Protein AF-A0A7C2N2K1-F1 (afdb_monomer)

pLDDT: mean 86.46, std 9.84, range [36.59, 96.94]

Foldseek 3Di:
DAQPDLLDAFKKFKWAKDDPVDGDIDMKGQHDADPVGWRFICADPNFHGWTWHQDPVRFIWIQGPVGIDTPDDPQKDKDFDQDWDDFLQGIAGGWIWIKRDDPPAKMKIFIAGPQRGTQKIWIQHPVGIMIIGTNWIQGPNAITVGPDD

Nearest PDB structures (foldseek):
  4ki3-assembly3_G  TM=4.274E-01  e=1.185E-02  Yersinia pestis biovar Medievalis str. Harbin 35
  6ntr-assembly4_D  TM=4.336E-01  e=5.293E-01  Brucella abortus
  6y2r-assembly1_A  TM=2.646E-01  e=7.619E-01  Escherichia coli K-12
  8fjp-assembly1_A  TM=2.114E-01  e=4.243E+00  Aedes aegypti
  6fg9-assembly1_B  TM=1.606E-01  e=3.824E+00  Mus musculus

Mean predicted aligned error: 5.51 Å

Structure (mmCIF, N/CA/C/O backbone):
data_AF-A0A7C2N2K1-F1
#
_entry.id   AF-A0A7C2N2K1-F1
#
loop_
_atom_site.group_PDB
_atom_site.id
_atom_site.type_symbol
_atom_site.label_atom_id
_atom_site.label_alt_id
_atom_site.label_comp_id
_atom_site.label_asym_id
_atom_site.label_entity_id
_atom_site.label_seq_id
_atom_site.pdbx_PDB_ins_code
_atom_site.Cartn_x
_atom_site.Cartn_y
_atom_site.Cartn_z
_atom_site.occupancy
_atom_site.B_iso_or_equiv
_atom_site.auth_seq_id
_atom_site.auth_comp_id
_atom_site.auth_asym_id
_atom_site.auth_atom_id
_atom_site.pdbx_PDB_model_num
ATOM 1 N N . MET A 1 1 ? -6.846 -15.961 -4.058 1.00 50.41 1 MET A N 1
ATOM 2 C CA . MET A 1 1 ? -6.454 -14.762 -4.829 1.00 50.41 1 MET A CA 1
ATOM 3 C C . MET A 1 1 ? -5.415 -14.042 -3.991 1.00 50.41 1 MET A C 1
ATOM 5 O O . MET A 1 1 ? -5.723 -13.729 -2.853 1.00 50.41 1 MET A O 1
ATOM 9 N N . THR A 1 2 ? -4.180 -13.902 -4.473 1.00 55.38 2 THR A N 1
ATOM 10 C CA . THR A 1 2 ? -3.055 -13.464 -3.627 1.00 55.38 2 THR A CA 1
ATOM 11 C C . THR A 1 2 ? -2.699 -12.023 -3.944 1.00 55.38 2 THR A C 1
ATOM 13 O O . THR A 1 2 ? -2.388 -11.696 -5.090 1.00 55.38 2 THR A O 1
ATOM 16 N N . LEU A 1 3 ? -2.736 -11.164 -2.928 1.00 62.59 3 LEU A N 1
ATOM 17 C CA . LEU A 1 3 ? -2.255 -9.798 -3.050 1.00 62.59 3 LEU A CA 1
ATOM 18 C C . LEU A 1 3 ? -0.722 -9.844 -3.107 1.00 62.59 3 LEU A C 1
ATOM 20 O O . LEU A 1 3 ? -0.058 -10.149 -2.118 1.00 62.59 3 LEU A O 1
ATOM 24 N N . PHE A 1 4 ? -0.140 -9.588 -4.277 1.00 64.88 4 PHE A N 1
ATOM 25 C CA . PHE A 1 4 ? 1.315 -9.521 -4.416 1.00 64.88 4 PHE A CA 1
ATOM 26 C C . PHE A 1 4 ? 1.806 -8.143 -3.976 1.00 64.88 4 PHE A C 1
ATOM 28 O O . PHE A 1 4 ? 2.030 -7.256 -4.801 1.00 64.88 4 PHE A O 1
ATOM 35 N N . LEU A 1 5 ? 1.971 -7.962 -2.666 1.00 80.56 5 LEU A N 1
ATOM 36 C CA . LEU A 1 5 ? 2.675 -6.802 -2.131 1.00 80.56 5 LEU A CA 1
ATOM 37 C C . LEU A 1 5 ? 4.179 -6.975 -2.373 1.00 80.56 5 LEU A C 1
ATOM 39 O O . LEU A 1 5 ? 4.750 -7.985 -1.954 1.00 80.56 5 LEU A O 1
ATOM 43 N N . PRO A 1 6 ? 4.852 -6.022 -3.038 1.00 87.56 6 PRO A N 1
ATOM 44 C CA . PRO A 1 6 ? 6.290 -6.102 -3.216 1.00 87.56 6 PRO A CA 1
ATOM 45 C C . PRO A 1 6 ? 6.965 -5.667 -1.913 1.00 87.56 6 PRO A C 1
ATOM 47 O O . PRO A 1 6 ? 7.289 -4.499 -1.715 1.00 87.56 6 PRO A O 1
ATOM 50 N N . LEU A 1 7 ? 7.142 -6.622 -1.002 1.00 89.44 7 LEU A N 1
ATOM 51 C CA . LEU A 1 7 ? 7.638 -6.400 0.355 1.00 89.44 7 LEU A CA 1
ATOM 52 C C . LEU A 1 7 ? 9.176 -6.495 0.472 1.00 89.44 7 LEU A C 1
ATOM 54 O O . LEU A 1 7 ? 9.710 -6.789 1.536 1.00 89.44 7 LEU A O 1
ATOM 58 N N . ASP A 1 8 ? 9.919 -6.247 -0.602 1.00 90.69 8 ASP A N 1
ATOM 59 C CA . ASP A 1 8 ? 11.382 -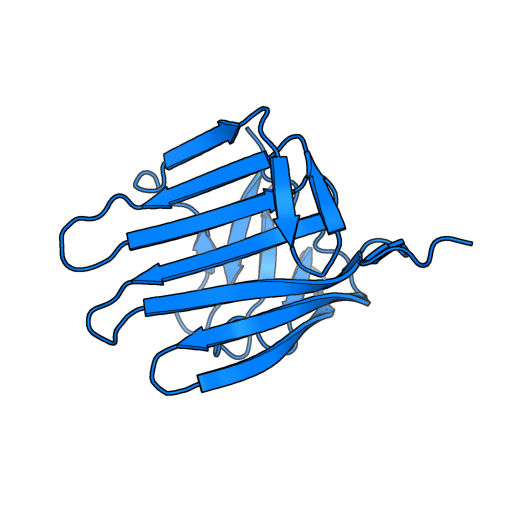6.334 -0.591 1.00 90.69 8 ASP A CA 1
ATOM 60 C C . ASP A 1 8 ? 12.047 -5.111 0.069 1.00 90.69 8 ASP A C 1
ATOM 62 O O . ASP A 1 8 ? 11.564 -3.978 -0.027 1.00 90.69 8 ASP A O 1
ATOM 66 N N . LYS A 1 9 ? 13.210 -5.320 0.704 1.00 91.12 9 LYS A N 1
ATOM 67 C CA . LYS A 1 9 ? 14.016 -4.229 1.276 1.00 91.12 9 LYS A CA 1
ATOM 68 C C . LYS A 1 9 ? 14.390 -3.210 0.202 1.00 91.12 9 LYS A C 1
ATOM 70 O O . LYS A 1 9 ? 14.848 -3.569 -0.880 1.00 91.12 9 LYS A O 1
ATOM 75 N N . GLY A 1 10 ? 14.290 -1.931 0.555 1.00 90.00 10 GLY A N 1
ATOM 76 C CA . GLY A 1 10 ? 14.616 -0.820 -0.336 1.00 90.00 10 GLY A CA 1
ATOM 77 C C . GLY A 1 10 ? 13.462 -0.394 -1.239 1.00 90.00 10 GLY A C 1
ATOM 78 O O . GLY A 1 10 ? 13.628 0.586 -1.970 1.00 90.00 10 GLY A O 1
ATOM 79 N N . ASN A 1 11 ? 12.312 -1.075 -1.167 1.00 95.06 11 ASN A N 1
ATOM 80 C CA . ASN A 1 11 ? 11.084 -0.564 -1.753 1.00 95.06 11 ASN A CA 1
ATOM 81 C C . ASN A 1 11 ? 10.557 0.615 -0.926 1.00 95.06 11 ASN A C 1
ATOM 83 O O . ASN A 1 11 ? 10.636 0.613 0.308 1.00 95.06 11 ASN A O 1
ATOM 87 N N . SER A 1 12 ? 10.024 1.622 -1.610 1.00 95.19 12 SER A N 1
ATOM 88 C CA . SER A 1 12 ? 9.439 2.803 -0.990 1.00 95.19 12 SER A CA 1
ATOM 89 C C . SER A 1 12 ? 8.276 3.355 -1.801 1.00 95.19 12 SER A C 1
ATOM 91 O O . SER A 1 12 ? 8.226 3.229 -3.025 1.00 95.19 12 SER A O 1
ATOM 93 N N . TRP A 1 13 ? 7.352 4.003 -1.101 1.00 95.94 13 TRP A N 1
ATOM 94 C CA . TRP A 1 13 ? 6.183 4.651 -1.678 1.00 95.94 13 TRP A CA 1
ATOM 95 C C . TRP A 1 13 ? 6.010 6.024 -1.052 1.00 95.94 13 TRP A C 1
ATOM 97 O O . TRP A 1 13 ? 6.001 6.156 0.173 1.00 95.94 13 TRP A O 1
ATOM 107 N N . THR A 1 14 ? 5.857 7.035 -1.896 1.00 96.00 14 THR A N 1
ATOM 108 C CA . THR A 1 14 ? 5.562 8.409 -1.511 1.00 96.00 14 THR A CA 1
ATOM 109 C C . THR A 1 14 ? 4.138 8.741 -1.925 1.00 96.00 14 THR A C 1
ATOM 111 O O . THR A 1 14 ? 3.808 8.709 -3.112 1.00 96.00 14 THR A O 1
ATOM 114 N N . TYR A 1 15 ? 3.307 9.098 -0.955 1.00 96.06 15 TYR A N 1
ATOM 115 C CA . TYR A 1 15 ? 1.903 9.437 -1.150 1.00 96.06 15 TYR A CA 1
ATOM 116 C C . TYR A 1 15 ? 1.664 10.913 -0.884 1.00 96.06 15 TYR A C 1
ATOM 118 O O . TYR A 1 15 ? 2.187 11.462 0.084 1.00 96.06 15 TYR A O 1
ATOM 126 N N . ARG A 1 16 ? 0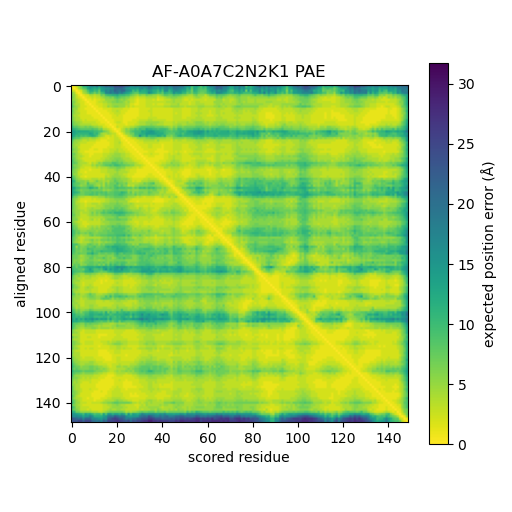.802 11.527 -1.691 1.00 95.81 16 ARG A N 1
ATOM 127 C CA . ARG A 1 16 ? 0.128 12.769 -1.330 1.00 95.81 16 ARG A CA 1
ATOM 128 C C . ARG A 1 16 ? -0.984 12.431 -0.353 1.00 95.81 16 ARG A C 1
ATOM 130 O O . ARG A 1 16 ? -1.834 11.604 -0.673 1.00 95.81 16 ARG A O 1
ATOM 137 N N . VAL A 1 17 ? -0.958 13.076 0.800 1.00 94.44 17 VAL A N 1
ATOM 138 C CA . VAL A 1 17 ? -1.947 12.950 1.865 1.00 94.44 17 VAL A CA 1
ATOM 139 C C . VAL A 1 17 ? -2.899 14.129 1.787 1.00 94.44 17 VAL A C 1
ATOM 141 O O . VAL A 1 17 ? -2.446 15.273 1.753 1.00 94.44 17 VAL A O 1
ATOM 144 N N . GLU A 1 18 ? -4.194 13.845 1.769 1.00 94.56 18 GLU A N 1
ATOM 145 C CA . GLU A 1 18 ? -5.262 14.841 1.756 1.00 94.56 18 GLU A CA 1
ATOM 146 C C . GLU A 1 18 ? -6.265 14.517 2.871 1.00 94.56 18 GLU A C 1
ATOM 148 O O . GLU A 1 18 ? -6.950 13.493 2.834 1.00 94.56 18 GLU A O 1
ATOM 153 N N . SER A 1 19 ? -6.346 15.389 3.873 1.00 90.94 19 SER A N 1
ATOM 154 C CA . SER A 1 19 ? -7.388 15.411 4.905 1.00 90.94 19 SER A CA 1
ATOM 155 C C . SER A 1 19 ? -7.733 16.856 5.279 1.00 90.94 19 SER A C 1
ATOM 157 O O . SER A 1 19 ? -7.103 17.791 4.783 1.00 90.94 19 SER A O 1
ATOM 159 N N . SER A 1 20 ? -8.716 17.057 6.164 1.00 86.88 20 SER A N 1
ATOM 160 C CA . SER A 1 20 ? -9.071 18.398 6.661 1.00 86.88 20 SER A CA 1
ATOM 161 C C . SER A 1 20 ? -7.896 19.130 7.315 1.00 86.88 20 SER A C 1
ATOM 163 O O . SER A 1 20 ? -7.797 20.349 7.209 1.00 86.88 20 SER A O 1
ATOM 165 N N . ASP A 1 21 ? -6.993 18.377 7.947 1.00 81.81 21 ASP A N 1
ATOM 166 C CA . ASP A 1 21 ? -5.954 18.923 8.826 1.00 81.81 21 ASP A CA 1
ATOM 167 C C . ASP A 1 21 ? -4.543 18.713 8.262 1.00 81.81 21 ASP A C 1
ATOM 169 O O . ASP A 1 21 ? -3.554 19.167 8.843 1.00 81.81 21 ASP A O 1
ATOM 173 N N . LYS A 1 22 ? -4.419 17.980 7.150 1.00 80.75 22 LYS A N 1
ATOM 174 C CA . LYS A 1 22 ? -3.130 17.593 6.590 1.00 80.75 22 LYS A CA 1
ATOM 175 C C . LYS A 1 22 ? -3.162 17.558 5.073 1.00 80.75 22 LYS A C 1
ATOM 177 O O . LYS A 1 22 ? -3.873 16.766 4.461 1.00 80.75 22 LYS A O 1
ATOM 182 N N . LEU A 1 23 ? -2.288 18.372 4.494 1.00 88.00 23 LEU A N 1
ATOM 183 C CA . LEU A 1 23 ? -1.936 18.336 3.086 1.00 88.00 23 LEU A CA 1
ATOM 184 C C . LEU A 1 23 ? -0.414 18.245 2.975 1.00 88.00 23 LEU A C 1
ATOM 186 O O . LEU A 1 23 ? 0.299 19.089 3.517 1.00 88.00 23 LEU A O 1
ATOM 190 N N . GLY A 1 24 ? 0.098 17.215 2.307 1.00 92.31 24 GLY A N 1
ATOM 191 C CA . GLY A 1 24 ? 1.542 17.045 2.143 1.00 92.31 24 GLY A CA 1
ATOM 192 C C . GLY A 1 24 ? 1.932 15.708 1.533 1.00 92.31 24 GLY A C 1
ATOM 193 O O . GLY A 1 24 ? 1.073 14.942 1.109 1.00 92.31 24 GLY A O 1
ATOM 194 N N . GLU A 1 25 ? 3.231 15.426 1.492 1.00 94.06 25 GLU A N 1
ATOM 195 C CA . GLU A 1 25 ? 3.755 14.139 1.032 1.00 94.06 25 GLU A CA 1
ATOM 196 C C . GLU A 1 25 ? 4.317 13.321 2.198 1.00 94.06 25 GLU A C 1
ATOM 198 O O . GLU A 1 25 ? 5.020 13.838 3.069 1.00 94.06 25 GLU A O 1
ATOM 203 N N . GLU A 1 26 ? 4.038 12.022 2.198 1.00 93.69 26 GLU A N 1
ATOM 204 C CA . GLU A 1 26 ? 4.597 11.059 3.141 1.00 93.69 26 GLU A CA 1
ATOM 205 C C . GLU A 1 26 ? 5.266 9.917 2.398 1.00 93.69 26 GLU A C 1
ATOM 207 O O . GLU A 1 26 ? 4.691 9.358 1.472 1.00 93.69 26 GLU A O 1
ATOM 212 N N . THR A 1 27 ? 6.478 9.558 2.825 1.00 93.69 27 THR A N 1
ATOM 213 C CA . THR A 1 27 ? 7.203 8.403 2.285 1.00 93.69 27 THR A CA 1
ATOM 214 C C . THR A 1 27 ? 7.291 7.306 3.331 1.00 93.69 27 THR A C 1
ATOM 216 O O . THR A 1 27 ? 7.677 7.581 4.473 1.00 93.69 27 THR A O 1
ATOM 219 N N . TYR A 1 28 ? 6.966 6.090 2.904 1.00 93.06 28 TYR A N 1
ATOM 220 C CA . TYR A 1 28 ? 7.069 4.855 3.673 1.00 93.06 28 TYR A CA 1
ATOM 221 C C . TYR A 1 28 ? 8.026 3.910 2.950 1.00 93.06 28 TYR A C 1
ATOM 223 O O . TYR A 1 28 ? 7.891 3.699 1.741 1.00 93.06 28 TYR A O 1
ATOM 231 N N . SER A 1 29 ? 9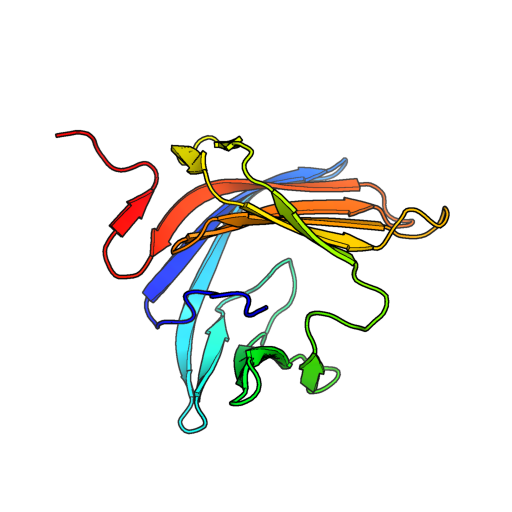.007 3.368 3.667 1.00 93.25 29 SER A N 1
ATOM 232 C CA . SER A 1 29 ? 10.080 2.551 3.093 1.00 93.25 29 SER A CA 1
ATOM 233 C C . SER A 1 29 ? 10.311 1.286 3.901 1.00 93.25 29 SER A C 1
ATOM 235 O O . SER A 1 29 ? 10.327 1.323 5.130 1.00 93.25 29 SER A O 1
ATOM 237 N N . ILE A 1 30 ? 10.582 0.181 3.210 1.00 93.38 30 ILE A N 1
ATOM 238 C CA . ILE A 1 30 ? 11.020 -1.061 3.849 1.00 93.38 30 ILE A CA 1
ATOM 239 C C . ILE A 1 30 ? 12.522 -0.959 4.105 1.00 93.38 30 ILE A C 1
ATOM 241 O O . ILE A 1 30 ? 13.338 -1.001 3.177 1.00 93.38 30 ILE A O 1
ATOM 245 N N . ILE A 1 31 ? 12.890 -0.821 5.375 1.00 92.75 31 ILE A N 1
ATOM 246 C CA . ILE A 1 31 ? 14.269 -0.566 5.807 1.00 92.75 31 ILE A CA 1
ATOM 247 C C . ILE A 1 31 ? 15.048 -1.853 6.089 1.00 92.75 31 ILE A C 1
ATOM 249 O O . ILE A 1 31 ? 16.273 -1.886 5.937 1.00 92.75 31 ILE A O 1
ATOM 253 N N . SER A 1 32 ? 14.363 -2.936 6.446 1.00 92.94 32 SER A N 1
ATOM 254 C CA . SER A 1 32 ? 14.978 -4.238 6.697 1.00 92.94 32 SER A CA 1
ATOM 255 C C . SER A 1 32 ? 13.992 -5.380 6.475 1.00 92.94 32 SER A C 1
ATOM 257 O O . SER A 1 32 ? 12.779 -5.183 6.501 1.00 92.94 32 SER A O 1
ATOM 259 N N . ILE A 1 33 ? 14.542 -6.575 6.252 1.00 93.75 33 ILE A N 1
ATOM 260 C CA . ILE A 1 33 ? 13.811 -7.838 6.361 1.00 93.75 33 ILE A CA 1
ATOM 261 C C . ILE A 1 33 ? 14.339 -8.540 7.613 1.00 93.75 33 ILE A C 1
ATOM 263 O O . ILE A 1 33 ? 15.559 -8.655 7.771 1.00 93.75 33 ILE A O 1
ATOM 267 N N . SER A 1 34 ? 13.457 -8.961 8.514 1.00 90.94 34 SER A N 1
ATOM 268 C CA . SER A 1 34 ? 13.834 -9.754 9.685 1.00 90.94 34 SER A CA 1
ATOM 269 C C . SER A 1 34 ? 14.246 -11.175 9.285 1.00 90.94 34 SER A C 1
ATOM 271 O O . SER A 1 34 ? 13.972 -11.636 8.176 1.00 90.94 34 SER A O 1
ATOM 273 N N . GLN A 1 35 ? 14.890 -11.904 10.198 1.00 88.56 35 GLN A N 1
ATOM 274 C CA . GLN A 1 35 ? 15.309 -13.290 9.940 1.00 88.56 35 GLN A CA 1
ATOM 275 C C . GLN A 1 35 ? 14.127 -14.225 9.634 1.00 88.56 35 GLN A C 1
ATOM 277 O O . GLN A 1 35 ? 14.265 -15.152 8.845 1.00 88.56 35 GLN A O 1
ATOM 282 N N . ASP A 1 36 ? 12.963 -13.958 10.222 1.00 87.38 36 ASP A N 1
ATOM 283 C CA . ASP A 1 36 ? 11.709 -14.691 10.032 1.00 87.38 36 ASP A CA 1
ATOM 284 C C . ASP A 1 36 ? 10.813 -14.107 8.915 1.00 87.38 36 ASP A C 1
ATOM 286 O O . ASP A 1 36 ? 9.630 -14.450 8.806 1.00 87.38 36 ASP A O 1
ATOM 290 N N . GLY A 1 37 ? 11.387 -13.255 8.055 1.00 89.25 37 GLY A N 1
ATOM 291 C CA . GLY A 1 37 ? 10.797 -12.833 6.784 1.00 89.25 37 GLY A CA 1
ATOM 292 C C . GLY A 1 37 ? 9.840 -11.643 6.855 1.00 89.25 37 GLY A C 1
ATOM 293 O O . GLY A 1 37 ? 9.063 -11.453 5.923 1.00 89.25 37 GLY A O 1
ATOM 294 N N . TRP A 1 38 ? 9.857 -10.850 7.928 1.00 93.62 38 TRP A N 1
ATOM 295 C CA . TRP A 1 38 ? 9.048 -9.635 8.026 1.00 93.62 38 TRP A CA 1
ATOM 296 C C . TRP A 1 38 ? 9.733 -8.440 7.393 1.00 93.62 38 TRP A C 1
ATOM 298 O O . TRP A 1 38 ? 10.873 -8.113 7.715 1.00 93.62 38 TRP A O 1
ATOM 308 N N . SER A 1 39 ? 8.988 -7.724 6.571 1.00 92.81 39 SER A N 1
ATOM 309 C CA . SER A 1 39 ? 9.402 -6.475 5.957 1.00 92.81 39 SER A CA 1
ATOM 310 C C . SER A 1 39 ? 9.077 -5.322 6.884 1.00 92.81 39 SER A C 1
ATOM 312 O O . SER A 1 39 ? 7.913 -4.968 7.066 1.00 92.81 39 SER A O 1
ATOM 314 N N . VAL A 1 40 ? 10.111 -4.764 7.502 1.00 91.69 40 VAL A N 1
ATOM 315 C CA . VAL A 1 40 ? 9.999 -3.720 8.521 1.00 91.69 40 VAL A CA 1
ATOM 316 C C . VAL A 1 40 ? 10.001 -2.353 7.854 1.00 91.69 40 VAL A C 1
ATOM 318 O O . VAL A 1 40 ? 10.918 -2.025 7.095 1.00 91.69 40 VAL A O 1
ATOM 321 N N . PHE A 1 41 ? 8.987 -1.551 8.162 1.00 91.31 41 PHE A N 1
ATOM 322 C CA . PHE A 1 41 ? 8.843 -0.191 7.659 1.00 91.31 41 PHE A CA 1
ATOM 323 C C . PHE A 1 41 ? 9.485 0.825 8.612 1.00 91.31 41 PHE A C 1
ATOM 325 O O . PHE A 1 41 ? 9.486 0.638 9.829 1.00 91.31 41 PHE A O 1
ATOM 332 N N . ASP A 1 42 ? 9.994 1.932 8.069 1.00 86.12 42 ASP A N 1
ATOM 333 C CA . ASP A 1 42 ? 10.397 3.102 8.865 1.00 86.12 42 ASP A CA 1
ATOM 334 C C . ASP A 1 42 ? 9.203 3.701 9.631 1.00 86.12 42 ASP A C 1
ATOM 336 O O . ASP A 1 42 ? 9.285 4.039 10.813 1.00 86.12 42 ASP A O 1
ATOM 340 N N . ARG A 1 43 ? 8.076 3.806 8.933 1.00 82.25 43 ARG A N 1
ATOM 341 C CA . ARG A 1 43 ? 6.746 4.205 9.391 1.00 82.25 43 ARG A CA 1
ATOM 342 C C . ARG A 1 43 ? 5.734 3.713 8.363 1.00 82.25 43 ARG A C 1
ATOM 344 O O . ARG A 1 43 ? 6.071 3.533 7.197 1.00 82.25 43 ARG A O 1
ATOM 351 N N . PHE A 1 44 ? 4.484 3.539 8.769 1.00 80.00 44 PHE A N 1
ATOM 352 C CA . PHE A 1 44 ? 3.414 3.182 7.841 1.00 80.00 44 PHE A CA 1
ATOM 353 C C . PHE A 1 44 ? 2.092 3.792 8.313 1.00 80.00 44 PHE A C 1
ATOM 355 O O . PHE A 1 44 ? 1.649 3.497 9.419 1.00 80.00 44 PHE A O 1
ATOM 362 N N . PHE A 1 45 ? 1.508 4.703 7.523 1.00 78.75 45 PHE A N 1
ATOM 363 C CA . PHE A 1 45 ? 0.250 5.417 7.815 1.00 78.75 45 PHE A CA 1
ATOM 364 C C . PHE A 1 45 ? 0.090 5.867 9.283 1.00 78.75 45 PHE A C 1
ATOM 366 O O . PHE A 1 45 ? -0.828 5.464 9.994 1.00 78.75 45 PHE A O 1
ATOM 373 N N . SER A 1 46 ? 1.003 6.724 9.752 1.00 69.81 46 SER A N 1
ATOM 374 C CA . SER A 1 46 ? 1.069 7.239 11.137 1.00 69.81 46 SER A CA 1
ATOM 375 C C . SER A 1 46 ? 1.384 6.215 12.238 1.00 69.81 46 SER A C 1
ATOM 377 O O . SER A 1 46 ? 1.490 6.609 13.400 1.00 69.81 46 SER A O 1
ATOM 379 N N . GLN A 1 47 ? 1.590 4.938 11.911 1.00 75.19 47 GLN A N 1
ATOM 380 C CA . GLN A 1 47 ? 2.039 3.931 12.869 1.00 75.19 47 GLN A CA 1
ATOM 381 C C . GLN A 1 47 ? 3.552 3.722 12.790 1.00 75.19 47 GLN A C 1
ATOM 383 O O . GLN A 1 47 ? 4.152 3.682 11.710 1.00 75.19 47 GLN A O 1
ATOM 388 N N . LYS A 1 48 ? 4.170 3.612 13.967 1.00 73.75 48 LYS A N 1
ATOM 389 C CA . LYS A 1 48 ? 5.569 3.209 14.127 1.00 73.75 48 LYS A CA 1
ATOM 390 C C . LYS A 1 48 ? 5.633 1.693 14.293 1.00 73.75 48 LYS A C 1
ATOM 392 O O . LYS A 1 48 ? 4.643 1.072 14.669 1.00 73.75 48 LYS A O 1
ATOM 397 N N . SER A 1 49 ? 6.801 1.114 14.023 1.00 79.44 49 SER A N 1
ATOM 398 C CA . SER A 1 49 ? 7.069 -0.308 14.284 1.00 79.44 49 SER A CA 1
ATOM 399 C C . SER A 1 49 ? 6.143 -1.270 13.526 1.00 79.44 49 SER A C 1
ATOM 401 O O . SER A 1 49 ? 5.815 -2.343 14.028 1.00 79.44 49 SER A O 1
ATOM 403 N N . ILE A 1 50 ? 5.719 -0.890 12.317 1.00 89.12 50 ILE A N 1
ATOM 404 C CA . ILE A 1 50 ? 4.935 -1.766 11.448 1.00 89.12 50 ILE A CA 1
ATOM 405 C C . ILE A 1 50 ? 5.869 -2.671 10.657 1.00 89.12 50 ILE A C 1
ATOM 407 O O . ILE A 1 50 ? 6.830 -2.209 10.036 1.00 89.12 50 ILE A O 1
ATOM 411 N N . ALA A 1 51 ? 5.549 -3.960 10.643 1.00 91.75 51 ALA A N 1
ATOM 412 C CA . ALA A 1 51 ? 6.162 -4.913 9.736 1.00 91.75 51 ALA A CA 1
ATOM 413 C C . ALA A 1 51 ? 5.083 -5.719 9.014 1.00 91.75 51 ALA A C 1
ATOM 415 O O . ALA A 1 51 ? 4.035 -6.005 9.590 1.00 91.75 51 ALA A O 1
ATOM 416 N N . MET A 1 52 ? 5.329 -6.091 7.761 1.00 92.69 52 MET A N 1
ATOM 417 C CA . MET A 1 52 ? 4.404 -6.910 6.976 1.00 92.69 52 MET A CA 1
ATOM 418 C C . MET A 1 52 ? 5.072 -8.181 6.481 1.00 92.69 52 MET A C 1
ATOM 420 O O . MET A 1 52 ? 6.268 -8.190 6.201 1.00 92.69 52 MET A O 1
ATOM 424 N N . ARG A 1 53 ? 4.298 -9.251 6.337 1.00 90.75 53 ARG A N 1
ATOM 425 C CA . ARG A 1 53 ? 4.759 -10.511 5.752 1.00 90.75 53 ARG A CA 1
ATOM 426 C C . ARG A 1 53 ? 3.619 -11.168 4.994 1.00 90.75 53 ARG A C 1
ATOM 428 O O . ARG A 1 53 ? 2.479 -11.090 5.433 1.00 90.75 53 ARG A O 1
ATOM 435 N N . VAL A 1 54 ? 3.926 -11.845 3.893 1.00 86.19 54 VAL A N 1
ATOM 436 C CA . VAL A 1 54 ? 2.971 -12.756 3.252 1.00 86.19 54 VAL A CA 1
ATOM 437 C C . VAL A 1 54 ? 3.232 -14.161 3.782 1.00 86.19 54 VAL A C 1
ATOM 439 O O . VAL A 1 54 ? 4.365 -14.639 3.724 1.00 86.19 54 VAL A O 1
ATOM 442 N N . ASP A 1 55 ? 2.217 -14.794 4.362 1.00 85.00 55 ASP A N 1
ATOM 443 C CA . ASP A 1 55 ? 2.324 -16.175 4.830 1.00 85.00 55 ASP A CA 1
ATOM 444 C C . ASP A 1 55 ? 2.304 -17.177 3.649 1.00 85.00 55 ASP A C 1
ATOM 446 O O . ASP A 1 55 ? 2.000 -16.800 2.513 1.00 85.00 55 ASP A O 1
ATOM 450 N N . PRO A 1 56 ? 2.619 -18.467 3.873 1.00 83.06 56 PRO A N 1
ATOM 451 C CA . PRO A 1 56 ? 2.600 -19.475 2.807 1.00 83.06 56 PRO A CA 1
ATOM 452 C C . PRO A 1 56 ? 1.232 -19.681 2.136 1.00 83.06 56 PRO A C 1
ATOM 454 O O . PRO A 1 56 ? 1.176 -20.170 1.010 1.00 83.06 56 PRO A O 1
ATOM 457 N N . SER A 1 57 ? 0.140 -19.308 2.807 1.00 82.25 57 SER A N 1
ATOM 458 C CA . SER A 1 57 ? -1.227 -19.367 2.278 1.00 82.25 57 SER A CA 1
ATOM 459 C C . SER A 1 57 ? -1.575 -18.141 1.423 1.00 82.25 57 SER A C 1
ATOM 461 O O . SER A 1 57 ? -2.627 -18.109 0.784 1.00 82.25 57 SER A O 1
ATOM 463 N N . GLY A 1 58 ? -0.692 -17.139 1.375 1.00 77.44 58 GLY A N 1
ATOM 464 C CA . GLY A 1 58 ? -0.883 -15.899 0.635 1.00 77.44 58 GLY A CA 1
ATOM 465 C C . GLY A 1 58 ? -1.600 -14.801 1.421 1.00 77.44 58 GLY A C 1
ATOM 466 O O . GLY A 1 58 ? -1.974 -13.793 0.818 1.00 77.44 58 GLY A O 1
ATOM 467 N N . ASN A 1 59 ? -1.791 -14.961 2.734 1.00 83.19 59 ASN A N 1
ATOM 468 C CA . ASN A 1 59 ? -2.364 -13.921 3.582 1.00 83.19 59 ASN A CA 1
ATOM 469 C C . ASN A 1 59 ? -1.313 -12.862 3.889 1.00 83.19 59 ASN A C 1
ATOM 471 O O . ASN A 1 59 ? -0.177 -13.176 4.250 1.00 83.19 59 ASN A O 1
ATOM 475 N N . VAL A 1 60 ? -1.709 -11.596 3.809 1.00 85.56 60 VAL A N 1
ATOM 476 C CA . VAL A 1 60 ? -0.870 -10.493 4.269 1.00 85.56 60 VAL A CA 1
ATOM 477 C C . VAL A 1 60 ? -1.070 -10.334 5.770 1.00 85.56 60 VAL A C 1
ATOM 479 O O . VAL A 1 60 ? -2.171 -10.040 6.227 1.00 85.56 60 VAL A O 1
ATOM 482 N N . LEU A 1 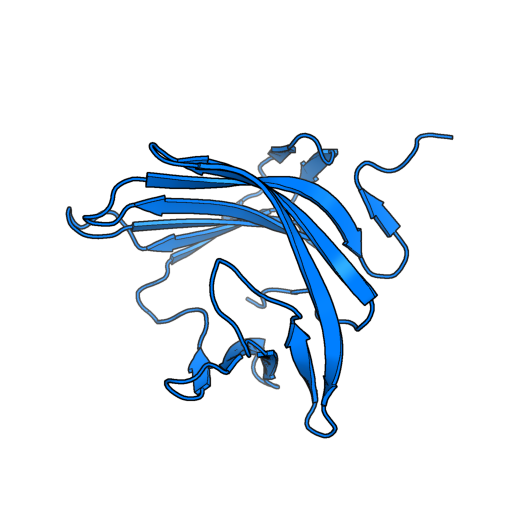61 ? 0.001 -10.508 6.532 1.00 89.50 61 LEU A N 1
ATOM 483 C CA . LEU A 1 61 ? 0.056 -10.285 7.968 1.00 89.50 61 LEU A CA 1
ATOM 484 C C . LEU A 1 61 ? 0.722 -8.942 8.254 1.00 89.50 61 LEU A C 1
ATOM 486 O O . LEU A 1 61 ? 1.698 -8.569 7.600 1.00 89.50 61 LEU A O 1
ATOM 490 N N . VAL A 1 62 ? 0.227 -8.251 9.272 1.00 89.25 62 VAL A N 1
ATOM 491 C CA . VAL A 1 62 ? 0.754 -6.988 9.784 1.00 89.25 62 VAL A CA 1
ATOM 492 C C . VAL A 1 62 ? 1.082 -7.170 11.257 1.00 89.25 62 VAL A C 1
ATOM 494 O O . VAL A 1 62 ? 0.224 -7.539 12.055 1.00 89.25 62 VAL A O 1
ATOM 497 N N . SER A 1 63 ? 2.329 -6.901 11.622 1.00 90.75 63 SER A N 1
ATOM 498 C CA . SER A 1 63 ? 2.760 -6.772 13.008 1.00 90.75 63 SER A CA 1
ATOM 499 C C . SER A 1 63 ? 2.667 -5.310 13.427 1.00 90.75 63 SER A C 1
ATOM 501 O O . SER A 1 63 ? 3.172 -4.430 12.728 1.00 90.75 63 SER A O 1
ATOM 503 N N . SER A 1 64 ? 2.046 -5.065 14.577 1.00 84.12 64 SER A N 1
ATOM 504 C CA . SER A 1 64 ? 1.930 -3.753 15.219 1.00 84.12 64 SER A CA 1
ATOM 505 C C . SER A 1 64 ? 2.130 -3.878 16.733 1.00 84.12 64 SER A C 1
ATOM 507 O O . SER A 1 64 ? 2.275 -4.979 17.263 1.00 84.12 64 SER A O 1
ATOM 509 N N . GLU A 1 65 ? 2.058 -2.763 17.461 1.00 81.19 65 GLU A N 1
ATOM 510 C CA . GLU A 1 65 ? 2.087 -2.760 18.934 1.00 81.19 65 GLU A CA 1
ATOM 511 C C . GLU A 1 65 ? 0.940 -3.571 19.568 1.00 81.19 65 GLU A C 1
ATOM 513 O O . GLU A 1 65 ? 1.047 -4.013 20.708 1.00 81.19 65 GLU A O 1
ATOM 518 N N . LYS A 1 66 ? -0.152 -3.804 18.828 1.00 81.25 66 LYS A N 1
ATOM 519 C CA . LYS A 1 66 ? -1.301 -4.614 19.269 1.00 81.25 66 LYS A CA 1
ATOM 520 C C . LYS A 1 66 ? -1.156 -6.105 18.938 1.00 81.25 66 LYS A C 1
ATOM 522 O O . LYS A 1 66 ? -2.105 -6.862 19.123 1.00 81.25 66 LYS A O 1
ATOM 527 N N . GLY A 1 67 ? 0.008 -6.519 18.440 1.00 86.44 67 GLY A N 1
ATOM 528 C CA . GLY A 1 67 ? 0.286 -7.877 17.985 1.00 86.44 67 GLY A CA 1
ATOM 529 C C . GLY A 1 67 ? 0.168 -8.039 16.469 1.00 86.44 67 GLY A C 1
ATOM 530 O O . GLY A 1 67 ? 0.141 -7.063 15.713 1.00 86.44 67 GLY A O 1
ATOM 531 N N . VAL A 1 68 ? 0.131 -9.301 16.040 1.00 88.88 68 VAL A N 1
ATOM 532 C CA . VAL A 1 68 ? 0.049 -9.702 14.631 1.00 88.88 68 VAL A CA 1
ATOM 533 C C . VAL A 1 68 ? -1.405 -9.920 14.230 1.00 88.88 68 VAL A C 1
ATOM 535 O O . VAL A 1 68 ? -2.130 -10.647 14.906 1.00 88.88 68 VAL A O 1
ATOM 538 N N . GLN A 1 69 ? -1.820 -9.313 13.122 1.00 87.25 69 GLN A N 1
ATOM 539 C CA . GLN A 1 69 ? -3.163 -9.446 12.557 1.00 87.25 69 GLN A CA 1
ATOM 540 C C . GLN A 1 69 ? -3.089 -9.614 11.040 1.00 87.25 69 GLN A C 1
ATOM 542 O O . GLN A 1 69 ? -2.134 -9.161 10.409 1.00 87.25 69 GLN A O 1
ATOM 547 N N . SER A 1 70 ? -4.095 -10.245 10.442 1.00 85.69 70 SER A N 1
ATOM 548 C CA . SER A 1 70 ? -4.253 -10.218 8.987 1.00 85.69 70 SER A CA 1
ATOM 549 C C . SER A 1 70 ? -4.622 -8.804 8.538 1.00 85.69 70 SER A C 1
ATOM 551 O O . SER A 1 70 ? -5.478 -8.168 9.150 1.00 85.69 70 SER A O 1
ATOM 553 N N . LEU A 1 71 ? -3.987 -8.314 7.469 1.00 80.00 71 LEU A N 1
ATOM 554 C CA . LEU A 1 71 ? -4.317 -7.021 6.860 1.00 80.00 71 LEU A CA 1
ATOM 555 C C . LEU A 1 71 ? -5.768 -7.004 6.362 1.00 80.00 71 LEU A C 1
ATOM 557 O O . LEU A 1 71 ? -6.436 -5.979 6.451 1.00 80.00 71 LEU A O 1
ATOM 561 N N . TYR A 1 72 ? -6.244 -8.147 5.862 1.00 77.56 72 TYR A N 1
ATOM 562 C CA . TYR A 1 72 ? -7.620 -8.329 5.419 1.00 77.56 72 TYR A CA 1
ATOM 563 C C . TYR A 1 72 ? -8.316 -9.386 6.268 1.00 77.56 72 TYR A C 1
ATOM 565 O O . TYR A 1 72 ? -7.775 -10.470 6.494 1.00 77.56 72 TYR A O 1
ATOM 573 N N . THR A 1 73 ? -9.507 -9.037 6.740 1.00 72.56 73 THR A N 1
ATOM 574 C CA . THR A 1 73 ? -10.452 -9.926 7.421 1.00 72.56 73 THR A CA 1
ATOM 575 C C . THR A 1 73 ? -11.553 -10.351 6.448 1.00 72.56 73 THR A C 1
ATOM 577 O O . T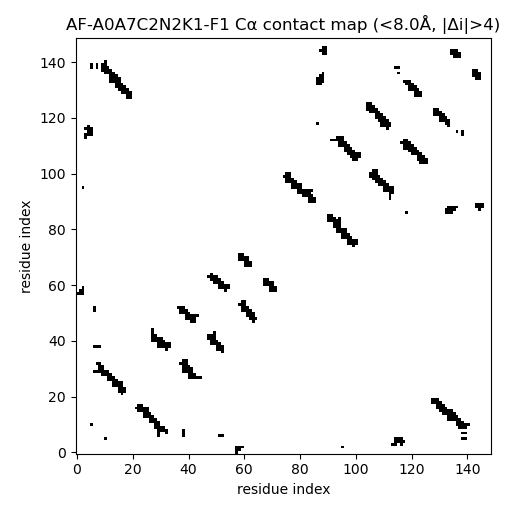HR A 1 73 ? -11.632 -9.822 5.339 1.00 72.56 73 THR A O 1
ATOM 580 N N . ASP A 1 74 ? -12.431 -11.264 6.870 1.00 71.06 74 ASP A N 1
ATOM 581 C CA . ASP A 1 74 ? -13.595 -11.695 6.076 1.00 71.06 74 ASP A CA 1
ATOM 582 C C . ASP A 1 74 ? -14.544 -10.533 5.710 1.00 71.06 74 ASP A C 1
ATOM 584 O O . ASP A 1 74 ? -15.287 -10.620 4.735 1.00 71.06 74 ASP A O 1
ATOM 588 N N . ASP A 1 75 ? -14.490 -9.421 6.452 1.00 72.31 75 ASP A N 1
ATOM 589 C CA . ASP A 1 75 ? -15.282 -8.211 6.193 1.00 72.31 75 ASP A CA 1
ATOM 590 C C . ASP A 1 75 ? -14.733 -7.357 5.035 1.00 72.31 75 ASP A C 1
ATOM 592 O O . ASP A 1 75 ? -15.395 -6.419 4.578 1.00 72.31 75 ASP A O 1
ATOM 596 N N . VAL A 1 76 ? -13.514 -7.643 4.564 1.00 81.25 76 VAL A N 1
ATOM 597 C CA . VAL A 1 76 ? -12.896 -6.930 3.444 1.00 81.25 76 VAL A CA 1
ATOM 598 C C . VAL A 1 76 ? -13.283 -7.609 2.133 1.00 81.25 76 VAL A C 1
ATOM 600 O O . VAL A 1 76 ? -12.806 -8.693 1.800 1.00 81.25 76 VAL A O 1
ATOM 603 N N . GLY A 1 77 ? -14.095 -6.926 1.331 1.00 82.31 77 GLY A N 1
ATOM 604 C CA . GLY A 1 77 ? -14.363 -7.332 -0.044 1.00 82.31 77 GLY A CA 1
ATOM 605 C C . GLY A 1 77 ? -13.137 -7.104 -0.928 1.00 82.31 77 GLY A C 1
ATOM 606 O O . GLY A 1 77 ? -12.601 -5.996 -0.958 1.00 82.31 77 GLY A O 1
ATOM 607 N N . LEU A 1 78 ? -12.711 -8.134 -1.663 1.00 84.56 78 LEU A N 1
ATOM 608 C CA . LEU A 1 78 ? -11.602 -8.081 -2.620 1.00 84.56 78 LEU A CA 1
ATOM 609 C C . LEU A 1 78 ? -12.102 -8.392 -4.030 1.00 84.56 78 LEU A C 1
ATOM 611 O O . LEU A 1 78 ? -12.677 -9.454 -4.258 1.00 84.56 78 LEU A O 1
ATOM 615 N N . ASN A 1 79 ? -11.829 -7.499 -4.982 1.00 84.12 79 ASN A N 1
ATOM 616 C CA . ASN A 1 79 ? -12.191 -7.680 -6.388 1.00 84.12 79 ASN A CA 1
ATOM 617 C C . ASN A 1 79 ? -10.996 -7.404 -7.306 1.00 84.12 79 ASN A C 1
ATOM 619 O O . ASN A 1 79 ? -10.236 -6.464 -7.069 1.00 84.12 79 ASN A O 1
ATOM 623 N N . LEU A 1 80 ? -10.859 -8.202 -8.369 1.00 81.25 80 LEU A N 1
ATOM 624 C CA . LEU A 1 80 ? -10.005 -7.856 -9.506 1.00 81.2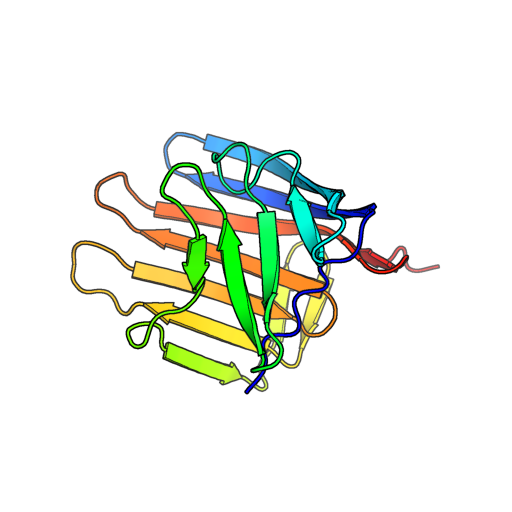5 80 LEU A CA 1
ATOM 625 C C . LEU A 1 80 ? -10.824 -7.018 -10.468 1.00 81.25 80 LEU A C 1
ATOM 627 O O . LEU A 1 80 ? -11.873 -7.463 -10.935 1.00 81.25 80 LEU A O 1
ATOM 631 N N . ASP A 1 81 ? -10.334 -5.828 -10.758 1.00 76.06 81 ASP A N 1
ATOM 632 C CA . ASP A 1 81 ? -10.951 -4.936 -11.714 1.00 76.06 81 ASP A CA 1
ATOM 633 C C . ASP A 1 81 ? -10.007 -4.779 -12.907 1.00 76.06 81 ASP A C 1
ATOM 635 O O . ASP A 1 81 ? -8.874 -4.313 -12.765 1.00 76.06 81 ASP A O 1
ATOM 639 N N . ASN A 1 82 ? -10.482 -5.157 -14.096 1.00 73.94 82 ASN A N 1
ATOM 640 C CA . ASN A 1 82 ? -9.796 -4.884 -15.363 1.00 73.94 82 ASN A CA 1
ATOM 641 C C . ASN A 1 82 ? -10.056 -3.426 -15.771 1.00 73.94 82 ASN A C 1
ATOM 643 O O . ASN A 1 82 ? -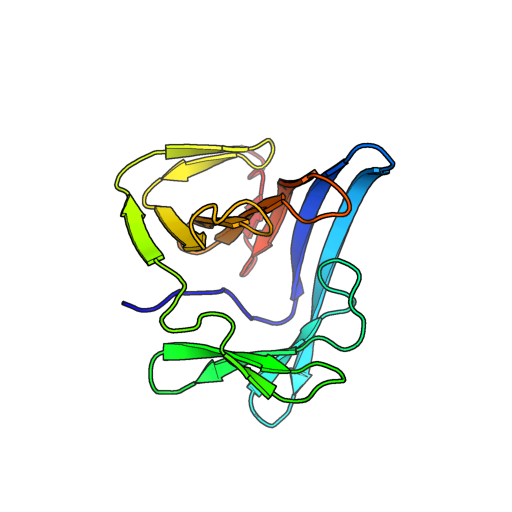10.488 -3.126 -16.887 1.00 73.94 82 ASN A O 1
ATOM 647 N N . SER A 1 83 ? -9.858 -2.528 -14.815 1.00 79.56 83 SER A N 1
ATOM 648 C CA . SER A 1 83 ? -9.972 -1.095 -14.962 1.00 79.56 83 SER A CA 1
ATOM 649 C C . SER A 1 83 ? -8.604 -0.466 -14.784 1.00 79.56 83 SER A C 1
ATOM 651 O O . SER A 1 83 ? -7.579 -1.132 -14.621 1.00 79.56 83 SER A O 1
ATOM 653 N N . GLN A 1 84 ? -8.598 0.850 -14.870 1.00 87.12 84 GLN A N 1
ATOM 654 C CA . GLN A 1 84 ? -7.386 1.618 -14.869 1.00 87.12 84 GLN A CA 1
ATOM 655 C C . GLN A 1 84 ? -7.486 2.756 -13.878 1.00 87.12 84 GLN A C 1
ATOM 657 O O . GLN A 1 84 ? -8.512 3.431 -13.775 1.00 87.12 84 GLN A O 1
ATOM 662 N N . PHE A 1 85 ? -6.382 2.994 -13.183 1.00 90.69 85 PHE A N 1
ATOM 663 C CA . PHE A 1 85 ? -6.286 4.020 -12.166 1.00 90.69 85 PHE A CA 1
ATOM 664 C C . PHE A 1 85 ? -5.063 4.888 -12.421 1.00 90.69 85 PHE A C 1
ATOM 666 O O . PHE A 1 85 ? -3.945 4.397 -12.583 1.00 90.69 85 PHE A O 1
ATOM 673 N N . SER A 1 86 ? -5.290 6.196 -12.467 1.00 93.06 86 SER A N 1
ATOM 674 C CA . SER A 1 86 ? -4.240 7.182 -12.694 1.00 93.06 86 SER A CA 1
ATOM 675 C C . SER A 1 86 ? -3.873 7.856 -11.383 1.00 93.06 86 SER A C 1
ATOM 677 O O . SER A 1 86 ? -4.735 8.366 -10.669 1.00 93.06 86 SER A O 1
ATOM 679 N N . THR A 1 87 ? -2.580 7.915 -11.102 1.00 95.25 87 THR A N 1
ATOM 680 C CA . THR A 1 87 ? -2.005 8.729 -10.033 1.00 95.25 87 THR A CA 1
ATOM 681 C C . THR A 1 87 ? -0.893 9.609 -10.613 1.00 95.25 87 THR A C 1
ATOM 683 O O . THR A 1 87 ? -0.474 9.407 -11.756 1.00 95.25 87 THR A O 1
ATOM 686 N N . PRO A 1 88 ? -0.350 10.581 -9.861 1.00 94.94 88 PRO A N 1
ATOM 687 C CA . PRO A 1 88 ? 0.841 11.301 -10.309 1.00 94.94 88 PRO A CA 1
ATOM 688 C C . PRO A 1 88 ? 2.066 10.396 -10.562 1.00 94.94 88 PRO A C 1
ATOM 690 O O . PRO A 1 88 ? 2.973 10.799 -11.284 1.00 94.94 88 PRO A O 1
ATOM 693 N N . ALA A 1 89 ? 2.086 9.177 -10.006 1.00 94.56 89 ALA A N 1
ATOM 694 C CA . ALA A 1 89 ? 3.131 8.180 -10.243 1.00 94.56 89 ALA A CA 1
ATOM 695 C C . ALA A 1 89 ? 2.970 7.407 -11.565 1.00 94.56 89 ALA A C 1
ATOM 697 O O . ALA A 1 89 ? 3.863 6.643 -11.927 1.00 94.56 89 ALA A O 1
ATOM 698 N N . GLY A 1 90 ? 1.854 7.573 -12.278 1.00 93.56 90 GLY A N 1
ATOM 699 C CA . GLY A 1 90 ? 1.599 6.909 -13.551 1.00 93.56 90 GLY A CA 1
ATOM 700 C C . GLY A 1 90 ? 0.173 6.387 -13.694 1.00 93.56 90 GLY A C 1
ATOM 701 O O . GLY A 1 90 ? -0.714 6.657 -12.885 1.00 93.56 90 GLY A O 1
ATOM 702 N N . ARG A 1 91 ? -0.035 5.634 -14.771 1.00 93.19 91 ARG A N 1
ATOM 703 C CA . ARG A 1 91 ? -1.293 4.967 -15.106 1.00 93.19 91 ARG A CA 1
ATOM 704 C C . ARG A 1 91 ? -1.098 3.471 -14.883 1.00 93.19 91 ARG A C 1
ATOM 706 O O . ARG A 1 91 ? -0.129 2.915 -15.393 1.00 93.19 91 ARG A O 1
ATOM 713 N N . PHE A 1 92 ? -1.979 2.859 -14.101 1.00 91.38 92 PHE A N 1
ATOM 714 C CA . PHE A 1 92 ? -1.885 1.453 -13.716 1.00 91.38 92 PHE A CA 1
ATOM 715 C C . PHE A 1 92 ? -3.125 0.698 -14.179 1.00 91.38 92 PHE A C 1
ATOM 717 O O . PHE A 1 92 ? -4.241 1.177 -13.973 1.00 91.38 92 PHE A O 1
ATOM 724 N N . ASP A 1 93 ? -2.904 -0.472 -14.767 1.00 87.75 93 ASP A N 1
ATOM 725 C CA . ASP A 1 93 ? -3.934 -1.412 -15.215 1.00 87.75 93 ASP A CA 1
ATOM 726 C C . ASP A 1 93 ? -3.931 -2.663 -14.310 1.00 87.75 93 ASP A C 1
ATOM 728 O O . ASP A 1 93 ? -3.030 -2.828 -13.480 1.00 87.75 93 ASP A O 1
ATOM 732 N N . ASP A 1 94 ? -4.921 -3.546 -14.480 1.00 81.88 94 ASP A N 1
ATOM 733 C CA . ASP A 1 94 ? -5.076 -4.819 -13.752 1.00 81.88 94 ASP A CA 1
ATOM 734 C C . ASP A 1 94 ? -5.032 -4.652 -12.222 1.00 81.88 94 ASP A C 1
ATOM 736 O O . ASP A 1 94 ? -4.079 -5.044 -11.532 1.00 81.88 94 ASP A O 1
ATOM 740 N N . LEU A 1 95 ? -6.084 -4.038 -11.682 1.00 88.44 95 LEU A N 1
ATOM 741 C CA . LEU A 1 95 ? -6.129 -3.578 -10.301 1.00 88.44 95 LEU A CA 1
ATOM 742 C C . LEU A 1 95 ? -6.764 -4.611 -9.374 1.00 88.44 95 LEU A C 1
ATOM 744 O O . LEU A 1 95 ? -7.696 -5.324 -9.741 1.00 88.44 95 LEU A O 1
ATOM 748 N N . ILE A 1 96 ? -6.307 -4.627 -8.124 1.00 88.50 96 ILE A N 1
ATOM 749 C CA . ILE A 1 96 ? -7.038 -5.260 -7.023 1.00 88.50 96 ILE A CA 1
ATOM 750 C C . ILE A 1 96 ? -7.620 -4.152 -6.158 1.00 88.50 96 ILE A C 1
ATOM 752 O O . ILE A 1 96 ? -6.883 -3.288 -5.683 1.00 88.50 96 ILE A O 1
ATOM 756 N N . VAL A 1 97 ? -8.929 -4.183 -5.935 1.00 87.62 97 VAL A N 1
ATOM 757 C CA . VAL A 1 97 ? -9.622 -3.237 -5.062 1.00 87.62 97 VAL A CA 1
ATOM 758 C C . VAL A 1 97 ? -10.043 -3.962 -3.791 1.00 87.62 97 VAL A C 1
ATOM 760 O O . VAL A 1 97 ? -10.754 -4.966 -3.862 1.00 87.62 97 VAL A O 1
ATOM 763 N N . ALA A 1 98 ? -9.600 -3.453 -2.642 1.00 87.44 98 ALA A N 1
ATOM 764 C CA . ALA A 1 98 ? -9.998 -3.933 -1.324 1.00 87.44 98 ALA A CA 1
ATOM 765 C C . ALA A 1 98 ? -10.882 -2.889 -0.644 1.00 87.44 98 ALA A C 1
ATOM 767 O O . ALA A 1 98 ? -10.518 -1.715 -0.595 1.00 87.44 98 ALA A O 1
ATOM 768 N N . THR A 1 99 ? -12.037 -3.290 -0.122 1.00 87.94 99 THR A N 1
ATOM 769 C CA . THR A 1 99 ? -12.970 -2.361 0.528 1.00 87.94 99 THR A CA 1
ATOM 770 C C . THR A 1 99 ? -13.614 -2.967 1.760 1.00 87.94 99 THR A C 1
ATOM 772 O O . THR A 1 99 ? -14.075 -4.105 1.702 1.00 87.94 99 THR A O 1
ATOM 775 N N . ILE A 1 100 ? -13.774 -2.169 2.814 1.00 85.69 100 ILE A N 1
ATOM 776 C CA . ILE A 1 100 ? -14.827 -2.396 3.815 1.00 85.69 100 ILE A CA 1
ATOM 777 C C . ILE A 1 100 ? -16.002 -1.480 3.452 1.00 85.69 100 ILE A C 1
ATOM 779 O O . ILE A 1 100 ? -15.777 -0.274 3.350 1.00 85.69 100 ILE A O 1
ATOM 783 N N . PRO A 1 101 ? -17.222 -2.006 3.228 1.00 78.50 101 PRO A N 1
ATOM 784 C CA . PRO A 1 101 ? -18.386 -1.195 2.861 1.00 78.50 101 PRO A CA 1
ATOM 785 C C . PRO A 1 101 ? -18.761 -0.151 3.926 1.00 78.50 101 PRO A C 1
ATOM 787 O O . PRO A 1 101 ? -18.589 -0.392 5.119 1.00 78.50 101 PRO A O 1
ATOM 790 N N . ASP A 1 102 ? -19.330 0.986 3.503 1.00 78.44 102 ASP A N 1
ATOM 791 C CA . ASP A 1 102 ? -19.781 2.042 4.426 1.00 78.44 102 ASP A CA 1
ATOM 792 C C . ASP A 1 102 ? -20.949 1.568 5.295 1.00 78.44 102 ASP A C 1
ATOM 794 O O . ASP A 1 102 ? -22.058 1.333 4.815 1.00 78.44 102 ASP A O 1
ATOM 798 N N . ASN A 1 103 ? -20.686 1.462 6.597 1.00 79.88 103 ASN A N 1
ATOM 799 C CA . ASN A 1 103 ? -21.679 1.185 7.634 1.00 79.88 103 ASN A CA 1
ATOM 800 C C . ASN A 1 103 ? -22.067 2.444 8.438 1.00 79.88 103 ASN A C 1
ATOM 802 O O . ASN A 1 103 ? -22.661 2.348 9.511 1.00 79.88 103 ASN A O 1
ATOM 806 N N . GLY A 1 104 ? -21.693 3.630 7.953 1.00 76.94 104 GLY A N 1
ATOM 807 C CA . GLY A 1 104 ? -21.924 4.928 8.582 1.00 76.94 104 GLY A CA 1
ATOM 808 C C . GLY A 1 104 ? -20.821 5.365 9.548 1.00 76.94 104 GLY A C 1
ATOM 809 O O . GLY A 1 104 ? -20.657 6.566 9.761 1.00 76.94 104 GLY A O 1
ATOM 810 N N . GLN A 1 105 ? -20.037 4.436 10.103 1.00 80.44 105 GLN A N 1
ATOM 811 C CA . GLN A 1 105 ? -18.968 4.746 11.063 1.00 80.44 105 GLN A CA 1
ATOM 812 C C . GLN A 1 105 ? -17.576 4.629 10.454 1.00 80.44 105 GLN A C 1
ATOM 814 O O . GLN A 1 105 ? -16.682 5.409 10.792 1.00 80.44 105 GLN A O 1
ATOM 819 N N . PHE A 1 106 ? -17.388 3.652 9.573 1.00 85.44 106 PHE A N 1
ATOM 820 C CA . PHE A 1 106 ? -16.092 3.332 9.013 1.00 85.44 106 PHE A CA 1
ATOM 821 C C . PHE A 1 106 ? -16.238 2.719 7.625 1.00 85.44 106 PHE A C 1
ATOM 823 O O . PHE A 1 106 ? -17.074 1.845 7.411 1.00 85.44 106 PHE A O 1
ATOM 830 N N . TRP A 1 107 ? -15.383 3.154 6.706 1.00 91.50 107 TRP A N 1
ATOM 831 C CA . TRP A 1 107 ? -15.102 2.429 5.474 1.00 91.50 107 TRP A CA 1
ATOM 832 C C . TRP A 1 107 ? -13.688 2.730 5.015 1.00 91.50 107 TRP A C 1
ATOM 834 O O . TRP A 1 107 ? -13.108 3.762 5.369 1.00 91.50 107 TRP A O 1
ATOM 844 N N . PHE A 1 108 ? -13.152 1.843 4.189 1.00 90.81 108 PHE A N 1
ATOM 845 C CA . PHE A 1 108 ? -11.935 2.134 3.453 1.00 90.81 108 PHE A CA 1
ATOM 846 C C . PHE A 1 108 ? -12.005 1.572 2.041 1.00 90.81 108 PHE A C 1
ATOM 848 O O . PHE A 1 108 ? -12.784 0.658 1.753 1.00 90.81 108 PHE A O 1
ATOM 855 N N . LYS A 1 109 ? -11.162 2.126 1.178 1.00 92.50 109 LYS A N 1
ATOM 856 C CA . LYS A 1 109 ? -10.873 1.622 -0.153 1.00 92.50 109 LYS A CA 1
ATOM 857 C C . LYS A 1 109 ? -9.377 1.674 -0.397 1.00 92.50 109 LYS A C 1
ATOM 859 O O . LYS A 1 109 ? -8.786 2.752 -0.417 1.00 92.50 109 LYS A O 1
ATOM 864 N N . ASP A 1 110 ? -8.821 0.516 -0.697 1.00 92.25 110 ASP 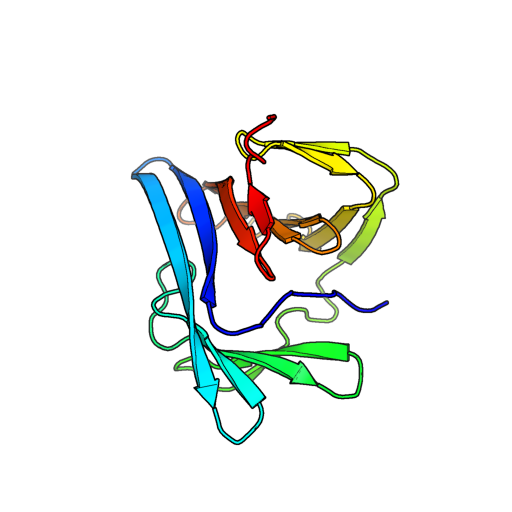A N 1
ATOM 865 C CA . ASP A 1 110 ? -7.460 0.369 -1.176 1.00 92.25 110 ASP A CA 1
ATOM 866 C C . ASP A 1 110 ? -7.486 -0.047 -2.640 1.00 92.25 110 ASP A C 1
ATOM 868 O O . ASP A 1 110 ? -8.287 -0.889 -3.053 1.00 92.25 110 ASP A O 1
ATOM 872 N N . VAL A 1 111 ? -6.590 0.531 -3.431 1.00 93.25 111 VAL A N 1
ATOM 873 C CA . VAL A 1 111 ? -6.344 0.117 -4.812 1.00 93.25 111 VAL A CA 1
ATOM 874 C C . VAL A 1 111 ? -4.894 -0.313 -4.923 1.00 93.25 111 VAL A C 1
ATOM 876 O O . VAL A 1 111 ? -3.979 0.459 -4.624 1.00 93.25 111 VAL A O 1
ATOM 879 N N . TYR A 1 112 ? -4.691 -1.541 -5.382 1.00 91.81 112 TYR A N 1
ATOM 880 C CA . TYR A 1 112 ? -3.384 -2.134 -5.601 1.00 91.81 112 TYR A CA 1
ATOM 881 C C . TYR A 1 112 ? -3.136 -2.335 -7.087 1.00 91.81 112 TYR A C 1
ATOM 883 O O . TYR A 1 112 ? -3.974 -2.898 -7.788 1.00 91.81 112 TYR A O 1
ATOM 891 N N . ALA A 1 113 ? -1.951 -1.937 -7.540 1.00 91.50 113 ALA A N 1
ATOM 892 C CA . ALA A 1 113 ? -1.453 -2.263 -8.867 1.00 91.50 113 ALA A CA 1
ATOM 893 C C . ALA A 1 113 ? -0.452 -3.415 -8.791 1.00 91.50 113 ALA A C 1
ATOM 895 O O . ALA A 1 113 ? 0.444 -3.448 -7.933 1.00 91.50 113 ALA A O 1
ATOM 896 N N . LYS A 1 114 ? -0.579 -4.364 -9.718 1.00 86.19 114 LYS A N 1
ATOM 897 C CA . LYS A 1 114 ? 0.312 -5.521 -9.809 1.00 86.19 114 LYS A CA 1
ATOM 898 C C . LYS A 1 114 ? 1.770 -5.076 -9.953 1.00 86.19 114 LYS A C 1
ATOM 900 O O . LYS A 1 114 ? 2.110 -4.259 -10.799 1.00 86.19 114 LYS A O 1
ATOM 905 N N . GLY A 1 115 ? 2.646 -5.629 -9.115 1.00 85.88 115 GLY A N 1
ATOM 906 C CA . GLY A 1 115 ? 4.082 -5.329 -9.144 1.00 85.88 115 GLY A CA 1
ATOM 907 C C . GLY A 1 115 ? 4.485 -3.992 -8.512 1.00 85.88 115 GLY A C 1
ATOM 908 O O . GLY A 1 115 ? 5.677 -3.777 -8.321 1.00 85.88 115 GLY A O 1
ATOM 909 N N . VAL A 1 116 ? 3.524 -3.142 -8.132 1.00 91.75 116 VAL A N 1
ATOM 910 C CA . VAL A 1 116 ? 3.759 -1.843 -7.475 1.00 91.75 116 VAL A CA 1
ATOM 911 C C . VAL A 1 116 ? 3.274 -1.865 -6.028 1.00 91.75 116 VAL A C 1
ATOM 913 O O . VAL A 1 116 ? 3.942 -1.321 -5.154 1.00 91.75 116 VAL A O 1
ATOM 916 N N . GLY A 1 117 ? 2.160 -2.539 -5.745 1.00 91.25 117 GLY A N 1
ATOM 917 C CA . GLY A 1 117 ? 1.525 -2.537 -4.429 1.00 91.25 117 GLY A CA 1
ATOM 918 C C . GLY A 1 117 ? 0.449 -1.458 -4.328 1.00 91.25 117 GLY A C 1
ATOM 919 O O . GLY A 1 117 ? -0.262 -1.206 -5.296 1.00 91.25 117 GLY A O 1
ATOM 920 N N . LEU A 1 118 ? 0.295 -0.867 -3.142 1.00 92.50 118 LEU A N 1
ATOM 921 C CA . LEU A 1 118 ? -0.750 0.116 -2.851 1.00 92.50 118 LEU A CA 1
ATOM 922 C C . LEU A 1 118 ? -0.505 1.403 -3.652 1.00 92.50 118 LEU A C 1
ATOM 924 O O . LEU A 1 118 ? 0.546 2.026 -3.526 1.00 92.50 118 LEU A O 1
ATOM 928 N N . ILE A 1 119 ? -1.465 1.801 -4.483 1.00 94.88 119 ILE A N 1
ATOM 929 C CA . ILE A 1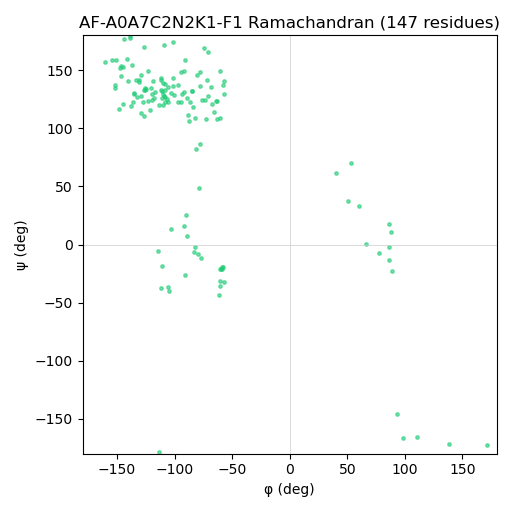 119 ? -1.387 3.036 -5.283 1.00 94.88 119 ILE A CA 1
ATOM 930 C C . ILE A 1 119 ? -2.384 4.102 -4.816 1.00 94.88 119 ILE A C 1
ATOM 932 O O . ILE A 1 119 ? -2.218 5.289 -5.109 1.00 94.88 119 ILE A O 1
ATOM 936 N N . TYR A 1 120 ? -3.401 3.689 -4.062 1.00 94.94 120 TYR A N 1
ATOM 937 C CA . TYR A 1 120 ? -4.401 4.570 -3.481 1.00 94.94 120 TYR A CA 1
ATOM 938 C C . TYR A 1 120 ? -4.962 3.966 -2.199 1.00 94.94 120 TYR A C 1
ATOM 940 O O . TYR A 1 120 ? -5.316 2.790 -2.196 1.00 94.94 120 TYR A O 1
ATOM 948 N N . HIS A 1 121 ? -5.083 4.775 -1.153 1.00 93.62 121 HIS A N 1
ATOM 949 C CA . HIS A 1 121 ? -5.786 4.426 0.078 1.00 93.62 121 HIS A CA 1
ATOM 950 C C . HIS A 1 121 ? -6.717 5.574 0.463 1.00 93.62 121 HIS A C 1
ATOM 952 O O . HIS A 1 121 ? -6.289 6.723 0.566 1.00 93.62 121 HIS A O 1
ATOM 958 N N . GLU A 1 122 ? -7.987 5.271 0.682 1.00 94.50 122 GLU A N 1
ATOM 959 C CA . GLU A 1 122 ? -8.973 6.194 1.231 1.00 94.50 122 GLU A CA 1
ATOM 960 C C . GLU A 1 122 ? -9.632 5.554 2.438 1.00 94.50 122 GLU A C 1
ATOM 962 O O . GLU A 1 122 ? -10.049 4.400 2.395 1.00 94.50 122 GLU A O 1
ATOM 967 N N . ILE A 1 123 ? -9.737 6.319 3.516 1.00 92.12 123 ILE A N 1
ATOM 968 C CA . ILE A 1 123 ? -10.345 5.876 4.761 1.00 92.12 123 ILE A CA 1
ATOM 969 C C . ILE A 1 123 ? -11.265 6.967 5.285 1.00 92.12 123 ILE A C 1
ATOM 971 O O . ILE A 1 123 ? -10.869 8.128 5.412 1.00 92.12 123 ILE A O 1
ATOM 975 N N . LYS A 1 124 ? -12.494 6.587 5.626 1.00 90.69 124 LYS A N 1
ATOM 976 C CA . LYS A 1 124 ? -13.420 7.409 6.404 1.00 90.69 124 LYS A CA 1
ATOM 977 C C . LYS A 1 124 ? -13.539 6.811 7.793 1.00 90.69 124 LYS A C 1
ATOM 979 O O . LYS A 1 124 ? -13.758 5.616 7.965 1.00 90.69 124 LYS A O 1
ATOM 984 N N . SER A 1 125 ? -13.444 7.675 8.788 1.00 88.19 125 SER A N 1
ATOM 985 C CA . SER A 1 125 ? -13.677 7.348 10.191 1.00 88.19 125 SER A CA 1
ATOM 986 C C . SER A 1 125 ? -14.463 8.484 10.854 1.00 88.19 125 SER A C 1
ATOM 988 O O . SER A 1 125 ? -14.669 9.527 10.223 1.00 88.19 125 SER A O 1
ATOM 990 N N . PRO A 1 126 ? -14.831 8.377 12.145 1.00 87.12 126 PRO A N 1
ATOM 991 C CA . PRO A 1 126 ? -15.429 9.497 12.873 1.00 87.12 126 PRO A CA 1
ATOM 992 C C . PRO A 1 126 ? -14.541 10.752 12.917 1.00 87.12 126 PRO A C 1
ATOM 994 O O . PRO A 1 126 ? -15.037 11.844 13.164 1.00 87.12 126 PRO A O 1
ATOM 997 N N . LYS A 1 127 ? -13.230 10.609 12.666 1.00 85.56 127 LYS A N 1
ATOM 998 C CA . LYS A 1 127 ? -12.269 11.722 12.595 1.00 85.56 127 LYS A CA 1
ATOM 999 C C . LYS A 1 127 ? -12.249 12.429 11.234 1.00 85.56 127 LYS A C 1
ATOM 1001 O O . LYS A 1 127 ? -11.491 13.373 11.065 1.00 85.56 127 LYS A O 1
ATOM 1006 N N . GLY A 1 128 ? -13.042 11.966 10.268 1.00 89.56 128 GLY A N 1
ATOM 1007 C CA . GLY A 1 128 ? -13.080 12.492 8.907 1.00 89.56 128 GLY A CA 1
ATOM 1008 C C . GLY A 1 128 ? -12.506 11.525 7.875 1.00 89.56 128 GLY A C 1
ATOM 1009 O O . GLY A 1 128 ? -12.341 10.328 8.133 1.00 89.56 128 GLY A O 1
ATOM 1010 N N . VAL A 1 129 ? -12.242 12.069 6.687 1.00 92.38 129 VAL A N 1
ATOM 1011 C CA . VAL A 1 129 ? -11.722 11.333 5.531 1.00 92.38 129 VAL A CA 1
ATOM 1012 C C . VAL A 1 129 ? -10.251 11.672 5.334 1.00 92.38 129 VAL A C 1
ATOM 1014 O O . VAL A 1 129 ? -9.869 12.843 5.379 1.00 92.38 129 VAL A O 1
ATOM 1017 N N . VAL A 1 130 ? -9.438 10.648 5.092 1.00 93.06 130 VAL A N 1
ATOM 1018 C CA . VAL A 1 130 ? -8.037 10.795 4.696 1.00 93.06 130 VAL A CA 1
ATOM 1019 C C . VAL A 1 130 ? -7.815 10.022 3.405 1.00 93.06 130 VAL A C 1
ATOM 1021 O O . VAL A 1 130 ? -8.235 8.871 3.284 1.00 93.06 130 VAL A O 1
ATOM 1024 N N . LYS A 1 131 ? -7.148 10.659 2.445 1.00 95.44 131 LYS A N 1
ATOM 1025 C CA . LYS A 1 131 ? -6.769 10.068 1.161 1.00 95.44 131 LYS A CA 1
ATOM 1026 C C . LYS A 1 131 ? -5.260 10.064 1.012 1.00 95.44 131 LYS A C 1
ATOM 1028 O O . LYS A 1 131 ? -4.598 11.042 1.345 1.00 95.44 131 LYS A O 1
ATOM 1033 N N . TYR A 1 132 ? -4.743 8.986 0.449 1.00 95.44 132 TYR A N 1
ATOM 1034 C CA . TYR A 1 132 ? -3.345 8.788 0.118 1.00 95.44 132 TYR A CA 1
ATOM 1035 C C . TYR A 1 132 ? -3.261 8.392 -1.350 1.00 95.44 132 TYR A C 1
ATOM 1037 O O . TYR A 1 132 ? -3.672 7.298 -1.728 1.00 95.44 132 TYR A O 1
ATOM 1045 N N . THR A 1 133 ? -2.728 9.280 -2.182 1.00 96.75 133 THR A N 1
ATOM 1046 C CA . THR A 1 133 ? -2.578 9.044 -3.625 1.00 96.75 133 THR A CA 1
ATOM 1047 C C . THR A 1 133 ? -1.103 8.903 -3.963 1.00 96.75 133 THR A C 1
ATOM 1049 O O . THR A 1 133 ? -0.316 9.789 -3.627 1.00 96.75 133 THR A O 1
ATOM 1052 N N . LEU A 1 134 ? -0.704 7.812 -4.620 1.00 96.94 134 LEU A N 1
ATOM 1053 C CA . LEU A 1 134 ? 0.704 7.554 -4.920 1.00 96.94 134 LEU A CA 1
ATOM 1054 C C . LEU A 1 134 ? 1.283 8.616 -5.862 1.00 96.94 134 LEU A C 1
ATOM 1056 O O . LEU A 1 134 ? 0.797 8.796 -6.976 1.00 96.94 134 LEU A O 1
ATOM 1060 N N . VAL A 1 135 ? 2.358 9.277 -5.442 1.00 96.94 135 VAL A N 1
ATOM 1061 C CA . VAL A 1 135 ? 3.069 10.289 -6.239 1.00 96.94 135 VAL A CA 1
ATOM 1062 C C . VAL A 1 135 ? 4.370 9.738 -6.791 1.00 96.94 135 VAL A C 1
ATOM 1064 O O . VAL A 1 135 ? 4.710 10.021 -7.937 1.00 96.94 135 VAL A O 1
ATOM 1067 N N . LYS A 1 136 ? 5.098 8.951 -5.992 1.00 96.25 136 LYS A N 1
ATOM 1068 C CA . LYS A 1 136 ? 6.342 8.298 -6.407 1.00 96.25 136 LYS A CA 1
ATOM 1069 C C . LYS A 1 136 ? 6.469 6.930 -5.760 1.00 96.25 136 LYS A C 1
ATOM 1071 O O . LYS A 1 136 ? 5.974 6.727 -4.656 1.00 96.25 136 LYS A O 1
ATOM 1076 N N . ALA A 1 137 ? 7.176 6.014 -6.403 1.00 96.19 137 ALA A N 1
ATOM 1077 C CA . ALA A 1 137 ? 7.567 4.758 -5.779 1.00 96.19 137 ALA A CA 1
ATOM 1078 C C . ALA A 1 137 ? 8.922 4.283 -6.295 1.00 96.19 137 ALA A C 1
ATOM 1080 O O . ALA A 1 137 ? 9.302 4.574 -7.428 1.00 96.19 137 ALA A O 1
ATOM 1081 N N . LYS A 1 138 ? 9.623 3.504 -5.479 1.00 95.62 138 LYS A N 1
ATOM 1082 C CA . LYS A 1 138 ? 10.749 2.677 -5.894 1.00 95.62 138 LYS A CA 1
ATOM 1083 C C . LYS A 1 138 ? 10.401 1.242 -5.545 1.00 95.62 138 LYS A C 1
ATOM 1085 O O . LYS A 1 138 ? 10.242 0.932 -4.372 1.00 95.62 138 LYS A O 1
ATOM 1090 N N . VAL A 1 139 ? 10.260 0.371 -6.536 1.00 93.69 139 VAL A N 1
ATOM 1091 C CA . VAL A 1 139 ? 9.810 -1.008 -6.322 1.00 93.69 139 VAL A CA 1
ATOM 1092 C C . VAL A 1 139 ? 10.641 -1.956 -7.169 1.00 93.69 139 VAL A C 1
ATOM 1094 O O . VAL A 1 139 ? 10.661 -1.836 -8.391 1.00 93.69 139 VAL A O 1
ATOM 1097 N N . LYS A 1 140 ? 11.351 -2.892 -6.528 1.00 90.00 140 LYS A N 1
ATOM 1098 C CA . LYS A 1 140 ? 12.195 -3.905 -7.193 1.00 90.00 140 LYS A CA 1
ATOM 1099 C C . LYS A 1 140 ? 13.170 -3.305 -8.221 1.00 90.00 140 LYS A C 1
ATOM 1101 O O . LYS A 1 140 ? 13.410 -3.874 -9.279 1.00 90.00 140 LYS A O 1
ATOM 1106 N N . GLY A 1 141 ? 13.716 -2.126 -7.912 1.00 87.69 141 GLY A N 1
ATOM 1107 C CA . GLY A 1 141 ? 14.637 -1.385 -8.784 1.00 87.69 141 GLY A CA 1
ATOM 1108 C C . GLY A 1 141 ? 13.973 -0.473 -9.825 1.00 87.69 141 GLY A C 1
ATOM 1109 O O . GLY A 1 141 ? 14.656 0.396 -10.360 1.00 87.69 141 GLY A O 1
ATOM 1110 N N . ALA A 1 142 ? 12.665 -0.598 -10.067 1.00 91.19 142 ALA A N 1
ATOM 1111 C CA . ALA A 1 142 ? 11.906 0.329 -10.905 1.00 91.19 142 ALA A CA 1
ATOM 1112 C C . ALA A 1 142 ? 11.534 1.600 -10.126 1.00 91.19 142 ALA A C 1
ATOM 1114 O O . ALA A 1 142 ? 11.254 1.531 -8.929 1.00 91.19 142 ALA A O 1
ATOM 1115 N N . ASN A 1 143 ? 11.503 2.748 -10.806 1.00 92.88 143 ASN A N 1
ATOM 1116 C CA . ASN A 1 143 ? 11.040 4.018 -10.243 1.00 92.88 143 ASN A CA 1
ATOM 1117 C C . ASN A 1 143 ? 9.725 4.436 -10.909 1.00 92.88 143 ASN A C 1
ATOM 1119 O O . ASN A 1 143 ? 9.557 4.243 -12.111 1.00 92.88 143 ASN A O 1
ATOM 1123 N N . TYR A 1 144 ? 8.833 5.031 -10.125 1.00 93.06 144 TYR A N 1
ATOM 1124 C CA . TYR A 1 144 ? 7.543 5.567 -10.543 1.00 93.06 144 TYR A CA 1
ATOM 1125 C C . TYR A 1 144 ? 7.452 7.042 -10.107 1.00 93.06 144 TYR A C 1
ATOM 1127 O O . TYR A 1 144 ? 7.811 7.328 -8.961 1.00 93.06 144 TYR A O 1
ATOM 1135 N N . PRO A 1 145 ? 6.996 7.972 -10.967 1.00 87.31 145 PRO A N 1
ATOM 1136 C CA . PRO A 1 145 ? 6.818 7.758 -12.401 1.00 87.31 145 PRO A CA 1
ATOM 1137 C C . PRO A 1 145 ? 8.136 7.319 -13.042 1.00 87.31 145 PRO A C 1
ATOM 1139 O O . PRO A 1 145 ? 9.215 7.768 -12.645 1.00 87.31 145 PRO A O 1
ATOM 1142 N N . SER A 1 146 ? 8.053 6.381 -13.986 1.00 75.75 146 SER A N 1
ATOM 1143 C CA . SER A 1 146 ? 9.224 5.963 -14.747 1.00 75.75 146 SER A CA 1
ATOM 1144 C C . SER A 1 146 ? 9.706 7.175 -15.521 1.00 75.75 146 SER A C 1
ATOM 1146 O O . SER A 1 146 ? 8.924 7.773 -16.260 1.00 75.75 146 SER A O 1
ATOM 1148 N N . VAL A 1 147 ? 10.966 7.563 -15.332 1.00 57.38 147 VAL A N 1
ATOM 1149 C CA . VAL A 1 147 ? 11.574 8.576 -16.192 1.00 57.38 147 VAL A CA 1
ATOM 1150 C C . VAL A 1 147 ? 11.536 7.995 -17.601 1.00 57.38 147 VAL A C 1
ATOM 1152 O O . VAL A 1 147 ? 12.204 6.998 -17.873 1.00 57.38 147 VAL A O 1
ATOM 1155 N N . SER A 1 148 ? 10.678 8.546 -18.456 1.00 45.69 148 SER A N 1
ATOM 1156 C CA . SER A 1 148 ? 10.706 8.254 -19.881 1.00 45.69 148 SER A CA 1
ATOM 1157 C C . SER A 1 148 ? 12.056 8.751 -20.388 1.00 45.69 148 SER A C 1
ATOM 1159 O O . SER A 1 148 ? 12.282 9.961 -20.404 1.00 45.69 148 SER A O 1
ATOM 1161 N N . ASN A 1 149 ? 12.967 7.832 -20.706 1.00 36.59 149 ASN A N 1
ATOM 1162 C CA . ASN A 1 149 ? 14.104 8.152 -21.567 1.00 36.59 149 ASN A CA 1
ATOM 1163 C C . ASN A 1 149 ? 13.611 8.334 -23.001 1.00 36.59 149 ASN A C 1
ATOM 1165 O O . ASN A 1 149 ? 12.719 7.552 -23.406 1.00 36.59 149 ASN A O 1
#

Solvent-accessible surface area (backbone atoms only — not comparable to full-atom values): 8185 Å² total; per-residue (Å²): 137,68,77,61,62,66,65,50,66,71,21,33,43,29,24,40,36,47,39,97,90,43,79,52,76,48,75,32,34,24,76,38,65,48,97,90,59,33,23,29,31,73,34,50,95,94,36,65,69,32,27,38,33,70,47,99,88,42,48,49,35,34,38,41,95,90,45,76,43,62,75,65,55,95,73,43,49,76,44,80,40,94,46,73,51,77,42,79,25,44,76,40,56,58,28,39,39,39,31,35,72,80,75,89,56,46,30,38,41,37,36,28,29,74,73,66,18,79,44,33,42,37,38,40,42,90,91,45,54,42,35,34,41,26,41,33,35,33,40,95,89,45,52,31,47,62,81,80,125

Secondary structure (DSSP, 8-state):
--------TT-EEEEEEE-SS-EEEEEEEEEEE-TTS-EEES-BTTBSS-EEEE-TTSPEEEEETTEEEESS-TTSEEEEEEEEEEETTEEEEEEEEEEE---SS-EEEEEEETTTEEEEEEEEETTEEEEEEEEEEEETTEEES----

Radius of gyration: 15.03 Å; Cα contacts (8 Å, |Δi|>4): 350; chains: 1; bounding box: 37×38×41 Å

Sequence (149 aa):
MTLFLPLDKGNSWTYRVESSDKLGEETYSIISISQDGWSVFDRFFSQKSIAMRVDPSGNVLVSSEKGVQSLYTDDVGLNLDNSQFSTPAGRFDDLIVATIPDNGQFWFKDVYAKGVGLIYHEIKSPKGVVKYTLVKAKVKGANYPSVSN